Protein AF-A0AAI7ZFK1-F1 (afdb_monomer_lite)

Radius of gyration: 25.05 Å; chains: 1; bounding box: 54×25×79 Å

Secondary structure (DSSP, 8-state):
-HHHHHHHHHHHTSTTGGGSSEEEEEEE-TTS-EEEEEEETTSS-BSHHHHHHHHH-TTS-GGGHHHHHHHHHHHHHHHHHHHHHHHHHHHHHHHHHHHHHHHHHHHHHHSPPP-----

InterPro domains:
  IPR021502 Protein of unknown function DUF3158 [PF11358] (2-110)

pLDDT: mean 90.56, std 10.25, range [45.5, 98.5]

Organism: Xanthomonas axonopodis pv. citri (strain 306) (NCBI:txid190486)

Structure (mmCIF, N/CA/C/O backbone):
data_AF-A0AAI7ZFK1-F1
#
_entry.id   AF-A0AAI7ZFK1-F1
#
loop_
_atom_site.group_PDB
_atom_site.id
_atom_site.type_symbol
_atom_site.label_atom_id
_atom_site.label_alt_id
_atom_site.label_comp_id
_atom_site.label_asym_id
_atom_site.label_entity_id
_atom_site.label_seq_id
_atom_site.pdbx_PDB_ins_code
_atom_site.Cartn_x
_atom_site.Cartn_y
_atom_site.Cartn_z
_atom_site.occupancy
_atom_site.B_iso_or_equiv
_atom_site.auth_seq_id
_atom_site.auth_comp_id
_atom_site.auth_asym_id
_atom_site.auth_atom_id
_atom_site.pdbx_PDB_model_num
ATOM 1 N N . MET A 1 1 ? 12.722 1.040 0.115 1.00 60.38 1 MET A N 1
ATOM 2 C CA . MET A 1 1 ? 11.259 0.871 0.269 1.00 60.38 1 MET A CA 1
ATOM 3 C C . MET A 1 1 ? 10.917 0.132 1.550 1.00 60.38 1 MET A C 1
ATOM 5 O O . MET A 1 1 ? 10.095 0.625 2.309 1.00 60.38 1 MET A O 1
ATOM 9 N N . ASP A 1 2 ? 11.608 -0.971 1.837 1.00 75.69 2 ASP A N 1
ATOM 10 C CA . ASP A 1 2 ? 11.261 -1.864 2.947 1.00 75.69 2 ASP A CA 1
ATOM 11 C C . ASP A 1 2 ? 11.313 -1.204 4.345 1.00 75.69 2 ASP A C 1
ATOM 13 O O . ASP A 1 2 ? 10.434 -1.423 5.168 1.00 75.69 2 ASP A O 1
ATOM 17 N N . LEU A 1 3 ? 12.257 -0.286 4.598 1.00 79.81 3 LEU A N 1
ATOM 18 C CA . LEU A 1 3 ? 12.410 0.353 5.917 1.00 79.81 3 LEU A CA 1
ATOM 19 C C . LEU A 1 3 ? 11.174 1.153 6.376 1.00 79.81 3 LEU A C 1
ATOM 21 O O . LEU A 1 3 ? 10.831 1.142 7.556 1.00 79.81 3 LEU A O 1
ATOM 25 N N . ALA A 1 4 ? 10.498 1.857 5.464 1.00 82.62 4 ALA A N 1
ATOM 26 C CA . ALA A 1 4 ? 9.303 2.626 5.814 1.00 82.62 4 ALA A CA 1
ATOM 27 C C . ALA A 1 4 ? 8.124 1.693 6.142 1.00 82.62 4 ALA A C 1
ATOM 29 O O . ALA A 1 4 ? 7.401 1.924 7.109 1.00 82.62 4 ALA A O 1
ATOM 30 N N . GLN A 1 5 ? 7.988 0.593 5.395 1.00 87.00 5 GLN A N 1
ATOM 31 C CA . GLN A 1 5 ? 6.996 -0.451 5.658 1.00 87.00 5 GLN A CA 1
ATOM 32 C C . GLN A 1 5 ? 7.260 -1.151 6.993 1.00 87.00 5 GLN A C 1
ATOM 34 O O . GLN A 1 5 ? 6.340 -1.306 7.791 1.00 87.00 5 GLN A O 1
ATOM 39 N N . GLN A 1 6 ? 8.517 -1.501 7.270 1.00 87.69 6 GLN A N 1
ATOM 40 C CA . GLN A 1 6 ? 8.942 -2.106 8.532 1.00 87.69 6 GLN A CA 1
ATOM 41 C C . GLN A 1 6 ? 8.637 -1.207 9.735 1.00 87.69 6 GLN A C 1
ATOM 43 O O . GLN A 1 6 ? 8.170 -1.702 10.755 1.00 87.69 6 GLN A O 1
ATOM 48 N N . ARG A 1 7 ? 8.839 0.113 9.614 1.00 87.12 7 ARG A N 1
ATOM 49 C CA . ARG A 1 7 ? 8.512 1.072 10.683 1.00 87.12 7 ARG A CA 1
ATOM 50 C C . ARG A 1 7 ? 7.019 1.104 11.005 1.00 87.12 7 ARG A C 1
ATOM 52 O O . ARG A 1 7 ? 6.669 1.000 12.176 1.00 87.12 7 ARG A O 1
ATOM 59 N N . ILE A 1 8 ? 6.149 1.187 9.992 1.00 87.94 8 ILE A N 1
ATOM 60 C CA . ILE A 1 8 ? 4.696 1.139 10.231 1.00 87.94 8 ILE A CA 1
ATOM 61 C C . ILE A 1 8 ? 4.299 -0.210 10.825 1.00 87.94 8 ILE A C 1
ATOM 63 O O . ILE A 1 8 ? 3.522 -0.255 11.770 1.00 87.94 8 ILE A O 1
ATOM 67 N N . LEU A 1 9 ? 4.829 -1.317 10.300 1.00 90.31 9 LEU A N 1
ATOM 68 C CA . LEU A 1 9 ? 4.519 -2.648 10.824 1.00 90.31 9 LEU A CA 1
ATOM 69 C C . LEU A 1 9 ? 4.947 -2.803 12.281 1.00 90.31 9 LEU A C 1
ATOM 71 O O . LEU A 1 9 ? 4.215 -3.421 13.044 1.00 90.31 9 LEU A O 1
ATOM 75 N N . ALA A 1 10 ? 6.0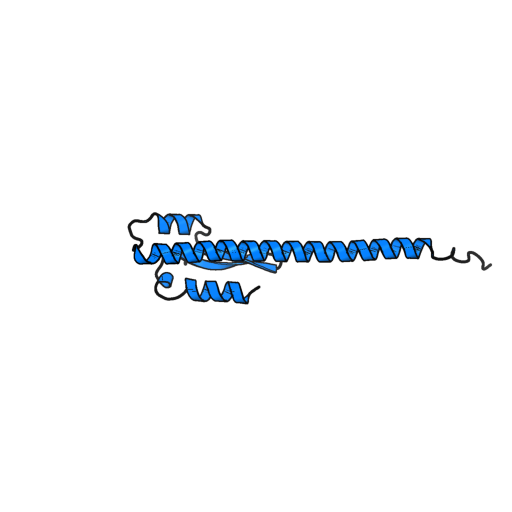94 -2.247 12.669 1.00 87.94 10 ALA A N 1
ATOM 76 C CA . ALA A 1 10 ? 6.532 -2.250 14.057 1.00 87.94 10 ALA A CA 1
ATOM 77 C C . ALA A 1 10 ? 5.564 -1.455 14.946 1.00 87.94 10 ALA A C 1
ATOM 79 O O . ALA A 1 10 ? 5.173 -1.955 15.991 1.00 87.94 10 ALA A O 1
ATOM 80 N N . GLN A 1 11 ? 5.120 -0.272 14.512 1.00 85.75 11 GLN A N 1
ATOM 81 C CA . GLN A 1 11 ? 4.166 0.550 15.264 1.00 85.75 11 GLN A CA 1
ATOM 82 C C . GLN A 1 11 ? 2.777 -0.106 15.372 1.00 85.75 11 GLN A C 1
ATOM 84 O O . GLN A 1 11 ? 2.208 -0.201 16.456 1.00 85.75 11 GLN A O 1
ATOM 89 N N . ALA A 1 12 ? 2.232 -0.590 14.253 1.00 86.25 12 ALA A N 1
ATOM 90 C CA . ALA A 1 12 ? 0.886 -1.157 14.182 1.00 86.25 12 ALA A CA 1
ATOM 91 C C . ALA A 1 12 ? 0.772 -2.544 14.838 1.00 86.25 12 ALA A C 1
ATOM 93 O O . ALA A 1 12 ? -0.329 -2.973 15.168 1.00 86.25 12 ALA A O 1
ATOM 94 N N . ASN A 1 13 ? 1.897 -3.242 15.032 1.00 87.44 13 ASN A N 1
ATOM 95 C CA . ASN A 1 13 ? 1.961 -4.549 15.690 1.00 87.44 13 ASN A CA 1
ATOM 96 C C . ASN A 1 13 ? 2.621 -4.465 17.078 1.00 87.44 13 ASN A C 1
ATOM 98 O O . ASN A 1 13 ? 3.289 -5.403 17.510 1.00 87.44 13 ASN A O 1
ATOM 102 N N . GLN A 1 14 ? 2.442 -3.347 17.783 1.00 88.62 14 GLN A N 1
ATOM 103 C CA . GLN A 1 14 ? 2.842 -3.174 19.182 1.00 88.62 14 GLN A CA 1
ATOM 104 C C . GLN A 1 14 ? 1.627 -3.079 20.107 1.00 88.62 14 GLN A C 1
ATOM 106 O O . GLN A 1 14 ? 0.498 -2.876 19.662 1.00 88.62 14 GLN A O 1
ATOM 111 N N . TYR A 1 15 ? 1.842 -3.252 21.414 1.00 83.69 15 TYR A N 1
ATOM 112 C CA . TYR A 1 15 ? 0.804 -2.957 22.402 1.00 83.69 15 TYR A CA 1
ATOM 113 C C . TYR A 1 15 ? 0.439 -1.460 22.331 1.00 83.69 15 TYR A C 1
ATOM 115 O O . TYR A 1 15 ? 1.350 -0.638 22.237 1.00 83.69 15 TYR A O 1
ATOM 123 N N . PRO A 1 16 ? -0.851 -1.087 22.394 1.00 87.25 16 PRO A N 1
ATOM 124 C CA . PRO A 1 16 ? -2.005 -1.957 22.627 1.00 87.25 16 PRO A CA 1
ATOM 125 C C . PRO A 1 16 ? -2.676 -2.505 21.352 1.00 87.25 16 PRO A C 1
ATOM 127 O O . PRO A 1 16 ? -3.596 -3.313 21.453 1.00 87.25 16 PRO A O 1
ATOM 130 N N . PHE A 1 17 ? -2.210 -2.131 20.158 1.00 88.12 17 PHE A N 1
ATOM 131 C CA . PHE A 1 17 ? -2.802 -2.530 18.871 1.00 88.12 17 PHE A CA 1
ATOM 132 C C . PHE A 1 17 ? -2.764 -4.039 18.598 1.00 88.12 17 PHE A C 1
ATOM 134 O O . PHE A 1 17 ? -3.637 -4.556 17.909 1.00 88.12 17 PHE A O 1
ATOM 141 N N . LEU A 1 18 ? -1.817 -4.775 19.190 1.00 86.94 18 LEU A N 1
ATOM 142 C CA . LEU A 1 18 ? -1.764 -6.244 19.111 1.00 86.94 18 LEU A CA 1
ATOM 143 C C . LEU A 1 18 ? -3.037 -6.944 19.613 1.00 86.94 18 LEU A C 1
ATOM 145 O O . LEU A 1 18 ? -3.300 -8.076 19.211 1.00 86.94 18 LEU A O 1
ATOM 149 N N . LEU A 1 19 ? -3.807 -6.294 20.490 1.00 89.62 19 LEU A N 1
ATOM 150 C CA . LEU A 1 19 ? -5.043 -6.848 21.050 1.00 89.62 19 LEU A CA 1
ATOM 151 C C . LEU A 1 19 ? -6.249 -6.680 20.120 1.00 89.62 19 LEU A C 1
ATOM 153 O O . LEU A 1 19 ? -7.310 -7.249 20.376 1.00 89.62 19 LEU A O 1
ATOM 157 N N . LEU A 1 20 ? -6.107 -5.898 19.050 1.00 91.81 20 LEU A N 1
ATOM 158 C CA . LEU A 1 20 ? -7.172 -5.696 18.083 1.00 91.81 20 LEU A CA 1
ATOM 159 C C . LEU A 1 20 ? -7.435 -6.992 17.301 1.00 91.81 20 LEU A C 1
ATOM 161 O O . LEU A 1 20 ? -6.509 -7.765 17.037 1.00 91.81 20 LEU A O 1
ATOM 165 N N . PRO A 1 21 ? -8.683 -7.233 16.857 1.00 92.81 21 PRO A N 1
ATOM 166 C CA . PRO A 1 21 ? -9.038 -8.438 16.097 1.00 92.81 21 PRO A CA 1
ATOM 167 C C . PRO A 1 21 ? -8.373 -8.500 14.710 1.00 92.81 21 PRO A C 1
ATOM 169 O O . PRO A 1 21 ? -8.443 -9.520 14.016 1.00 92.81 21 PRO A O 1
ATOM 172 N N . ILE A 1 22 ? -7.742 -7.402 14.293 1.00 94.69 22 ILE A N 1
ATOM 173 C CA . ILE A 1 22 ? -7.083 -7.221 13.007 1.00 94.69 22 ILE A CA 1
ATOM 174 C C . ILE A 1 22 ? -5.702 -6.614 13.233 1.00 94.69 22 ILE A C 1
ATOM 176 O O . ILE A 1 22 ? -5.478 -5.909 14.211 1.00 94.69 22 ILE A O 1
ATOM 180 N N . HIS A 1 23 ? -4.792 -6.853 12.300 1.00 95.12 23 HIS A N 1
ATOM 181 C CA . HIS A 1 23 ? -3.450 -6.289 12.319 1.00 95.12 23 HIS A CA 1
ATOM 182 C C . HIS A 1 23 ? -3.027 -5.847 10.920 1.00 95.12 23 HIS A C 1
ATOM 184 O O . HIS A 1 23 ? -3.610 -6.263 9.909 1.00 95.12 23 HIS A O 1
ATOM 190 N N . LEU A 1 24 ? -2.001 -5.001 10.858 1.00 95.69 24 LEU A N 1
ATOM 191 C CA . LEU A 1 24 ? -1.393 -4.605 9.597 1.00 95.69 24 LEU A CA 1
ATOM 192 C C . LEU A 1 24 ? -0.281 -5.592 9.229 1.00 95.69 24 LEU A C 1
ATOM 194 O O . LEU A 1 24 ? 0.615 -5.866 10.027 1.00 95.69 24 LEU A O 1
ATOM 198 N N . ALA A 1 25 ? -0.325 -6.113 8.007 1.00 94.50 25 ALA A N 1
ATOM 199 C CA . ALA A 1 25 ? 0.638 -7.084 7.503 1.00 94.50 25 ALA A CA 1
ATOM 200 C C . ALA A 1 25 ? 1.183 -6.686 6.128 1.00 94.50 25 ALA A C 1
ATOM 202 O O . ALA A 1 25 ? 0.500 -6.033 5.336 1.00 94.50 25 ALA A O 1
ATOM 203 N N . LEU A 1 26 ? 2.408 -7.125 5.829 1.00 93.94 26 LEU A N 1
ATOM 204 C CA . LEU A 1 26 ? 2.988 -7.032 4.493 1.00 93.94 26 LEU A CA 1
ATOM 205 C C . LEU A 1 26 ? 2.474 -8.179 3.614 1.00 93.94 26 LEU A C 1
ATOM 207 O O . LEU A 1 26 ? 2.558 -9.348 3.990 1.00 93.94 26 LEU A O 1
ATOM 211 N N . GLN A 1 27 ? 1.983 -7.850 2.423 1.00 93.44 27 GLN A N 1
ATOM 212 C CA . GLN A 1 27 ? 1.650 -8.811 1.379 1.00 93.44 27 GLN A CA 1
ATOM 213 C C . GLN A 1 27 ? 2.546 -8.593 0.164 1.00 93.44 27 GLN A C 1
ATOM 215 O O . GLN A 1 27 ? 2.453 -7.565 -0.506 1.00 93.44 27 GLN A O 1
ATOM 220 N N . ASN A 1 28 ? 3.351 -9.600 -0.157 1.00 91.19 28 ASN A N 1
ATOM 221 C CA . ASN A 1 28 ? 4.173 -9.609 -1.360 1.00 91.19 28 ASN A CA 1
ATOM 222 C C . ASN A 1 28 ? 3.335 -9.961 -2.593 1.00 91.19 28 ASN A C 1
ATOM 224 O O . ASN A 1 28 ? 2.417 -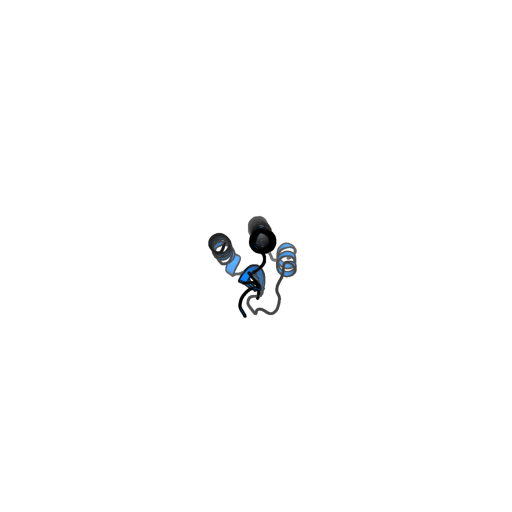10.782 -2.530 1.00 91.19 28 ASN A O 1
ATOM 228 N N . THR A 1 29 ? 3.667 -9.343 -3.720 1.00 87.50 29 THR A N 1
ATOM 229 C CA . THR A 1 29 ? 3.076 -9.621 -5.032 1.00 87.50 29 THR A CA 1
ATOM 230 C C . THR A 1 29 ? 4.087 -10.323 -5.935 1.00 87.50 29 THR A C 1
ATOM 232 O O . THR A 1 29 ? 5.296 -10.227 -5.725 1.00 87.50 29 THR A O 1
ATOM 235 N N . GLY A 1 30 ? 3.603 -10.981 -6.994 1.00 84.00 30 GLY A N 1
ATOM 236 C CA . GLY A 1 30 ? 4.469 -11.609 -8.002 1.00 84.00 30 GLY A CA 1
ATOM 237 C C . GLY A 1 30 ? 5.358 -10.624 -8.775 1.00 84.00 30 GLY A C 1
ATOM 238 O O . GLY A 1 30 ? 6.307 -11.045 -9.423 1.00 84.00 30 GLY A O 1
ATOM 239 N N . ALA A 1 31 ? 5.094 -9.315 -8.682 1.00 79.88 31 ALA A N 1
ATOM 240 C CA . ALA A 1 31 ? 5.910 -8.264 -9.290 1.00 79.88 31 ALA A CA 1
ATOM 241 C C . ALA A 1 31 ? 7.112 -7.837 -8.419 1.00 79.88 31 ALA A C 1
ATOM 243 O O . ALA A 1 31 ? 7.802 -6.877 -8.758 1.00 79.88 31 ALA A O 1
ATOM 244 N N . GLY A 1 32 ? 7.351 -8.506 -7.284 1.00 82.00 32 GLY A N 1
ATOM 245 C CA . GLY A 1 32 ? 8.452 -8.183 -6.371 1.00 82.00 32 GLY A CA 1
ATOM 246 C C . GLY A 1 32 ? 8.205 -6.949 -5.496 1.00 82.00 32 GLY A C 1
ATOM 247 O O . GLY A 1 32 ? 9.125 -6.470 -4.841 1.00 82.00 32 GLY A O 1
ATOM 248 N N . THR A 1 33 ? 6.977 -6.425 -5.466 1.00 86.44 33 THR A N 1
ATOM 249 C CA . THR A 1 33 ? 6.565 -5.344 -4.558 1.00 86.44 33 THR A CA 1
ATOM 250 C C . THR A 1 33 ? 5.726 -5.887 -3.408 1.00 86.44 33 THR A C 1
ATOM 252 O O . THR A 1 33 ? 4.947 -6.827 -3.589 1.00 86.44 33 THR A O 1
ATOM 255 N N . GLY A 1 34 ? 5.870 -5.285 -2.227 1.00 91.50 34 GLY A N 1
ATOM 256 C CA . GLY A 1 34 ? 5.059 -5.585 -1.049 1.00 91.50 34 GLY A CA 1
ATOM 257 C C . GLY A 1 34 ? 4.104 -4.442 -0.720 1.00 91.50 34 GLY A C 1
ATOM 258 O O . GLY A 1 34 ? 4.486 -3.278 -0.805 1.00 91.50 34 GLY A O 1
ATOM 259 N N . PHE A 1 35 ? 2.876 -4.760 -0.316 1.00 94.62 35 PHE A N 1
ATOM 260 C CA . PHE A 1 35 ? 1.861 -3.790 0.102 1.00 94.62 35 PHE A CA 1
ATOM 261 C C . PHE A 1 35 ? 1.396 -4.065 1.524 1.00 94.62 35 PHE A C 1
ATOM 263 O O . PHE A 1 35 ? 1.221 -5.215 1.918 1.00 94.62 35 PHE A O 1
ATOM 270 N N . LEU A 1 36 ? 1.136 -3.005 2.281 1.00 96.31 36 LEU A N 1
ATOM 271 C CA . LEU A 1 36 ? 0.560 -3.107 3.614 1.00 96.31 36 LEU A CA 1
ATOM 272 C C . LEU A 1 36 ? -0.955 -3.318 3.522 1.00 96.31 36 LEU A C 1
ATOM 274 O O . LEU A 1 36 ? -1.650 -2.593 2.796 1.00 96.31 36 LEU A O 1
ATOM 278 N N . ARG A 1 37 ? -1.485 -4.295 4.261 1.00 96.50 37 ARG A N 1
ATOM 279 C CA . ARG A 1 37 ? -2.918 -4.613 4.295 1.00 96.50 37 ARG A CA 1
ATOM 280 C C . ARG A 1 37 ? -3.380 -4.955 5.699 1.00 96.50 37 ARG A C 1
ATOM 282 O O . ARG A 1 37 ? -2.697 -5.673 6.422 1.00 96.50 37 ARG A O 1
ATOM 289 N N . TRP A 1 38 ? -4.581 -4.499 6.031 1.00 97.25 38 TRP A N 1
ATOM 290 C CA . TRP A 1 38 ? -5.324 -5.000 7.180 1.00 97.25 38 TRP A CA 1
ATOM 291 C C . TRP A 1 38 ? -5.694 -6.460 6.967 1.00 97.25 38 TRP A C 1
ATOM 293 O O . TRP A 1 38 ? -6.151 -6.832 5.880 1.00 97.25 38 TRP A O 1
ATOM 303 N N . ARG A 1 39 ? -5.508 -7.280 7.996 1.00 96.81 39 ARG A N 1
ATOM 304 C CA . ARG A 1 39 ? -5.848 -8.699 7.976 1.00 96.81 39 ARG A CA 1
ATOM 305 C C . ARG A 1 39 ? -6.333 -9.153 9.343 1.00 96.81 39 ARG A C 1
ATOM 307 O O . ARG A 1 39 ? -5.858 -8.658 10.360 1.00 96.81 39 ARG A O 1
ATOM 314 N N . ARG A 1 40 ? -7.226 -10.140 9.369 1.00 95.69 40 ARG A N 1
ATOM 315 C CA . ARG A 1 40 ? -7.494 -10.906 10.593 1.00 95.69 40 ARG A CA 1
ATOM 316 C C . ARG A 1 40 ? -6.292 -11.789 10.953 1.00 95.69 40 ARG A C 1
ATOM 318 O O . ARG A 1 40 ? -5.513 -12.200 10.083 1.00 95.69 40 ARG A O 1
ATOM 325 N N . HIS A 1 41 ? -6.138 -12.086 12.242 1.00 92.12 41 HIS A N 1
ATOM 326 C CA . HIS A 1 41 ? -5.065 -12.954 12.758 1.00 92.12 41 HIS A CA 1
ATOM 327 C C . HIS A 1 41 ? -5.124 -14.374 12.185 1.00 92.12 41 HIS A C 1
ATOM 329 O O . HIS A 1 41 ? -4.106 -14.908 11.743 1.00 92.12 41 HIS A O 1
ATOM 335 N N . ASP A 1 42 ? -6.333 -14.920 12.077 1.00 93.12 42 ASP A N 1
ATOM 336 C CA . ASP A 1 42 ? -6.649 -16.221 11.467 1.00 93.12 42 ASP A CA 1
ATOM 337 C C . ASP A 1 42 ? -6.499 -16.250 9.930 1.00 93.12 42 ASP A C 1
ATOM 339 O O . ASP A 1 42 ? -6.628 -17.301 9.308 1.00 93.12 42 ASP A O 1
ATOM 343 N N . ARG A 1 43 ? -6.196 -15.100 9.309 1.00 90.12 43 ARG A N 1
ATOM 344 C CA . ARG A 1 43 ? -6.063 -14.906 7.856 1.00 90.12 43 ARG A CA 1
ATOM 345 C C . ARG A 1 43 ? -7.353 -15.124 7.053 1.00 90.12 43 ARG A C 1
ATOM 347 O O . ARG A 1 43 ? -7.267 -15.194 5.829 1.00 90.12 43 ARG A O 1
ATOM 354 N N . SER A 1 44 ? -8.520 -15.180 7.697 1.00 92.88 44 SER A N 1
ATOM 355 C CA . SER A 1 44 ? -9.805 -15.447 7.029 1.00 92.88 44 SER A CA 1
ATOM 356 C C . SER A 1 44 ? -10.284 -14.289 6.149 1.00 92.88 44 SER A C 1
ATOM 358 O O . SER A 1 44 ? -10.955 -14.508 5.144 1.00 92.88 44 SER A O 1
ATOM 360 N N . ALA A 1 45 ? -9.907 -13.055 6.492 1.00 93.94 45 ALA A N 1
ATOM 361 C CA . ALA A 1 45 ? -10.280 -11.856 5.751 1.00 93.94 45 ALA A CA 1
ATOM 362 C C . ALA A 1 45 ? -9.133 -10.840 5.681 1.00 93.94 45 ALA A C 1
ATOM 364 O O . ALA A 1 45 ? -8.246 -10.804 6.543 1.00 93.94 45 ALA A O 1
ATOM 365 N N . MET A 1 46 ? -9.180 -9.979 4.661 1.00 96.12 46 MET A N 1
ATOM 366 C CA . MET A 1 46 ? -8.226 -8.890 4.459 1.00 96.12 46 MET A CA 1
ATOM 367 C C . MET A 1 46 ? -8.866 -7.666 3.799 1.00 96.12 46 MET A C 1
ATOM 369 O O . MET A 1 46 ? -9.849 -7.779 3.072 1.00 96.12 46 MET A O 1
ATOM 373 N N . GLY A 1 47 ? -8.229 -6.510 3.969 1.00 95.38 47 GLY A N 1
ATOM 374 C CA . GLY A 1 47 ? -8.591 -5.262 3.301 1.00 95.38 47 GLY A CA 1
ATOM 375 C C . GLY A 1 47 ? -9.171 -4.205 4.237 1.00 95.38 47 GLY A C 1
ATOM 376 O O . GLY A 1 47 ? -9.428 -4.448 5.409 1.00 95.38 47 GLY A O 1
ATOM 377 N N . VAL A 1 48 ? -9.370 -3.005 3.690 1.00 97.38 48 VAL A N 1
ATOM 378 C CA . VAL A 1 48 ? -9.778 -1.805 4.444 1.00 97.38 48 VAL A CA 1
ATOM 379 C C . VAL A 1 48 ? -11.171 -1.911 5.081 1.00 97.38 48 VAL A C 1
ATOM 381 O O . VAL A 1 48 ? -11.456 -1.197 6.033 1.00 97.38 48 VAL A O 1
ATOM 384 N N . ALA A 1 49 ? -12.026 -2.825 4.607 1.00 97.44 49 ALA A N 1
ATOM 385 C CA . ALA A 1 49 ? -13.327 -3.083 5.225 1.00 97.44 49 ALA A CA 1
ATOM 386 C C . ALA A 1 49 ? -13.190 -3.504 6.697 1.00 97.44 49 ALA A C 1
ATOM 388 O O . ALA A 1 49 ? -13.922 -3.002 7.536 1.00 97.44 49 ALA A O 1
ATOM 389 N N . LEU A 1 50 ? -12.173 -4.308 7.018 1.00 97.50 50 LEU A N 1
ATOM 390 C CA . LEU A 1 50 ? -11.878 -4.719 8.389 1.00 97.50 50 LEU A CA 1
ATOM 391 C C . LEU A 1 50 ? -11.546 -3.533 9.303 1.00 97.50 50 LEU A C 1
ATOM 393 O O . LEU A 1 50 ? -11.983 -3.483 10.447 1.00 97.50 50 LEU A O 1
ATOM 397 N N . TRP A 1 51 ? -10.771 -2.573 8.795 1.00 97.19 51 TRP A N 1
ATOM 398 C CA . TRP A 1 51 ? -10.454 -1.351 9.532 1.00 97.19 51 TRP A CA 1
ATOM 399 C C . TRP A 1 51 ? -11.690 -0.464 9.711 1.00 97.19 51 TRP A C 1
ATOM 401 O O . TRP A 1 51 ? -11.888 0.067 10.796 1.00 97.19 51 TRP A O 1
ATOM 411 N N . ARG A 1 52 ? -12.563 -0.357 8.697 1.00 97.88 52 ARG A N 1
ATOM 412 C CA . ARG A 1 52 ? -13.837 0.374 8.826 1.00 97.88 52 ARG A CA 1
ATOM 413 C C . ARG A 1 52 ? -14.754 -0.242 9.877 1.00 97.88 52 ARG A C 1
ATOM 415 O O . ARG A 1 52 ? -15.224 0.481 10.742 1.00 97.88 52 ARG A O 1
ATOM 422 N N . GLU A 1 53 ? -14.928 -1.563 9.854 1.00 97.06 53 GLU A N 1
ATOM 423 C CA . GLU A 1 53 ? -15.687 -2.292 10.881 1.00 97.06 53 GLU A CA 1
ATOM 424 C C . GLU A 1 53 ? -15.141 -2.003 12.287 1.00 97.06 53 GLU A C 1
ATOM 426 O O . GLU A 1 53 ? -15.906 -1.802 13.228 1.00 97.06 53 GLU A O 1
ATOM 431 N N . LEU A 1 54 ? -13.812 -1.939 12.433 1.00 95.44 54 LEU A N 1
ATOM 432 C CA . LEU A 1 54 ? -13.179 -1.585 13.699 1.00 95.44 54 LEU A CA 1
ATOM 433 C C . LEU A 1 54 ? -13.466 -0.129 14.102 1.00 95.44 54 LEU A C 1
ATOM 435 O O . LEU A 1 54 ? -13.778 0.116 15.261 1.00 95.44 54 LEU A O 1
ATOM 439 N N . MET A 1 55 ? -13.395 0.826 13.175 1.00 96.75 55 MET A N 1
ATOM 440 C CA . MET A 1 55 ? -13.698 2.239 13.445 1.00 96.75 55 MET A CA 1
ATOM 441 C C . MET A 1 55 ? -15.174 2.484 13.797 1.00 96.75 55 MET A C 1
ATOM 443 O O . MET A 1 55 ? -15.470 3.375 14.586 1.00 96.75 55 MET A O 1
ATOM 447 N N . GLU A 1 56 ? -16.094 1.709 13.220 1.00 96.69 56 GLU A N 1
ATOM 448 C CA . GLU A 1 56 ? -17.544 1.832 13.434 1.00 96.69 56 GLU A CA 1
ATOM 449 C C . GLU A 1 56 ? -18.029 1.093 14.694 1.00 96.69 56 GLU A C 1
ATOM 451 O O . GLU A 1 56 ? -19.120 1.357 15.202 1.00 96.69 56 GLU A O 1
ATOM 456 N N . SER A 1 57 ? -17.229 0.160 15.214 1.00 95.94 57 SER A N 1
ATOM 457 C CA . SER A 1 57 ? -17.576 -0.628 16.392 1.00 95.94 57 SER A CA 1
ATOM 458 C C . SER A 1 57 ? -17.597 0.223 17.661 1.00 95.94 57 SER A C 1
ATOM 460 O O . SER A 1 57 ? -16.575 0.755 18.089 1.00 95.94 57 SER A O 1
ATOM 462 N N . ALA A 1 58 ? -18.737 0.235 18.355 1.00 93.44 58 ALA A N 1
ATOM 463 C CA . ALA A 1 58 ? -18.864 0.843 19.682 1.00 93.44 58 ALA A CA 1
ATOM 464 C C . ALA A 1 58 ? -17.960 0.187 20.748 1.00 93.44 58 ALA A C 1
ATOM 466 O O . ALA A 1 58 ? -17.739 0.765 21.810 1.00 93.44 58 ALA A O 1
ATOM 467 N N . ALA A 1 59 ? -17.438 -1.017 20.478 1.00 92.19 59 ALA A N 1
ATOM 468 C CA . ALA A 1 59 ? -16.485 -1.695 21.352 1.00 92.19 59 ALA A CA 1
ATOM 469 C C . ALA A 1 59 ? -15.049 -1.159 21.204 1.00 92.19 59 ALA A C 1
ATOM 471 O O . ALA A 1 59 ? -14.200 -1.470 22.038 1.00 92.19 59 ALA A O 1
ATOM 472 N N . THR A 1 60 ? -14.762 -0.377 20.159 1.00 93.44 60 THR A N 1
ATOM 473 C CA . THR A 1 60 ? -13.446 0.230 19.951 1.00 93.44 60 THR A CA 1
ATOM 474 C C . THR A 1 60 ? -13.290 1.430 20.883 1.00 93.44 60 THR A C 1
ATOM 476 O O . THR A 1 60 ? -14.068 2.383 20.790 1.00 93.44 60 THR A O 1
ATOM 479 N N . PRO A 1 61 ? -12.307 1.427 21.801 1.00 91.50 61 PRO A N 1
ATOM 480 C CA . PRO A 1 61 ? -12.160 2.530 22.737 1.00 91.50 61 PRO A CA 1
ATOM 481 C C . PRO A 1 61 ? -11.736 3.815 22.011 1.00 91.50 61 PRO A C 1
ATOM 483 O O . PRO A 1 61 ? -10.880 3.793 21.126 1.00 91.50 61 PRO A O 1
ATOM 486 N N . HIS A 1 62 ? -12.326 4.951 22.397 1.00 90.56 62 HIS A N 1
ATOM 487 C CA . HIS A 1 62 ? -12.173 6.227 21.683 1.00 90.56 62 HIS A CA 1
ATOM 488 C C . HIS A 1 62 ? -10.715 6.693 21.566 1.00 90.56 62 HIS A C 1
ATOM 490 O O . HIS A 1 62 ? -10.335 7.285 20.560 1.00 90.56 62 HIS A O 1
ATOM 496 N N . ASN A 1 63 ? -9.883 6.382 22.561 1.00 88.88 63 ASN A N 1
ATOM 497 C CA . ASN A 1 63 ? -8.463 6.730 22.569 1.00 88.88 63 ASN A CA 1
ATOM 498 C C . ASN A 1 63 ? -7.642 6.017 21.479 1.00 88.88 63 ASN A C 1
ATOM 500 O O . ASN A 1 63 ? -6.513 6.419 21.243 1.00 88.88 63 ASN A O 1
ATOM 504 N N . PHE A 1 64 ? -8.182 4.991 20.811 1.00 91.19 64 PHE A N 1
ATOM 505 C CA . PHE A 1 64 ? -7.525 4.343 19.672 1.00 91.19 64 PHE A CA 1
ATOM 506 C C . PHE A 1 64 ? -7.907 4.950 18.324 1.00 91.19 64 PHE A C 1
ATOM 508 O O . PHE A 1 64 ? -7.240 4.662 17.335 1.00 91.19 64 PHE A O 1
ATOM 515 N N . LEU A 1 65 ? -8.983 5.738 18.243 1.00 94.12 65 LEU A N 1
ATOM 516 C CA . LEU A 1 65 ? -9.538 6.163 16.955 1.00 94.12 65 LEU A CA 1
ATOM 517 C C . LEU A 1 65 ? -8.571 7.067 16.183 1.00 94.12 65 LEU A C 1
ATOM 519 O O . LEU A 1 65 ? -8.399 6.880 14.978 1.00 94.12 65 LEU A O 1
ATOM 523 N N . GLU A 1 66 ? -7.905 8.000 16.869 1.00 94.62 66 GLU A N 1
ATOM 524 C CA . GLU A 1 66 ? -6.909 8.880 16.244 1.00 94.62 66 GLU A CA 1
ATOM 525 C C . GLU A 1 66 ? -5.702 8.092 15.724 1.00 94.62 66 GLU A C 1
ATOM 527 O O . GLU A 1 66 ? -5.297 8.269 14.573 1.00 94.62 66 GLU A O 1
ATOM 532 N N . ASP A 1 67 ? -5.180 7.162 16.524 1.00 92.88 67 ASP A N 1
ATOM 533 C CA . ASP A 1 67 ? -4.041 6.333 16.130 1.00 92.88 67 ASP A CA 1
ATOM 534 C C . ASP A 1 67 ? -4.397 5.363 14.994 1.00 92.88 67 ASP A C 1
ATOM 536 O O . ASP A 1 67 ? -3.639 5.213 14.035 1.00 92.88 67 ASP A O 1
ATOM 540 N N . LEU A 1 68 ? -5.574 4.729 15.045 1.00 94.06 68 LEU A N 1
ATOM 541 C CA . LEU A 1 68 ? -6.066 3.850 13.980 1.00 94.06 68 LEU A CA 1
ATOM 542 C C . LEU A 1 68 ? -6.264 4.605 12.669 1.00 94.06 68 LEU A C 1
ATOM 544 O O . LEU A 1 68 ? -5.950 4.072 11.600 1.00 94.06 68 LEU A O 1
ATOM 548 N N . HIS A 1 69 ? -6.757 5.840 12.742 1.00 96.25 69 HIS A N 1
ATOM 549 C CA . HIS A 1 69 ? -6.835 6.729 11.593 1.00 96.25 69 HIS A CA 1
ATOM 550 C C . HIS A 1 69 ? -5.441 7.078 11.058 1.00 96.25 69 HIS A C 1
ATOM 552 O O . HIS A 1 69 ? -5.200 6.948 9.856 1.00 96.25 69 HIS A O 1
ATOM 558 N N . ALA A 1 70 ? -4.496 7.444 11.928 1.00 95.00 70 ALA A N 1
ATOM 559 C CA . ALA A 1 70 ? -3.126 7.753 11.529 1.00 95.00 70 ALA A CA 1
ATOM 560 C C . ALA A 1 70 ? -2.444 6.563 10.831 1.00 95.00 70 ALA A C 1
ATOM 562 O O . ALA A 1 70 ? -1.834 6.742 9.774 1.00 95.00 70 ALA A O 1
ATOM 563 N N . ILE A 1 71 ? -2.599 5.343 11.356 1.00 94.00 71 ILE A N 1
ATOM 564 C CA . ILE A 1 71 ? -2.053 4.125 10.738 1.00 94.00 71 ILE A CA 1
ATOM 565 C C . ILE A 1 71 ? -2.656 3.904 9.345 1.00 94.00 71 ILE A C 1
ATOM 567 O O . ILE A 1 71 ? -1.923 3.581 8.406 1.00 94.00 71 ILE A O 1
ATOM 571 N N . GLU A 1 72 ? -3.967 4.100 9.168 1.00 96.94 72 GLU A N 1
ATOM 572 C CA . GLU A 1 72 ? -4.600 3.953 7.852 1.00 96.94 72 GLU A CA 1
ATOM 573 C C . GLU A 1 72 ? -4.096 4.998 6.850 1.00 96.94 72 GLU A C 1
ATOM 575 O O . GLU A 1 72 ? -3.762 4.644 5.715 1.00 96.94 72 GLU A O 1
ATOM 580 N N . VAL A 1 73 ? -3.948 6.259 7.268 1.00 97.31 73 VAL A N 1
ATOM 581 C CA . VAL A 1 73 ? -3.354 7.316 6.433 1.00 97.31 73 VAL A CA 1
ATOM 582 C C . VAL A 1 73 ? -1.943 6.923 5.997 1.00 97.31 73 VAL A C 1
ATOM 584 O O . VAL A 1 73 ? -1.624 6.960 4.805 1.00 97.31 73 VAL A O 1
ATOM 587 N N . GLN A 1 74 ? -1.100 6.484 6.933 1.00 95.56 74 GLN A N 1
ATOM 588 C CA . GLN A 1 74 ? 0.263 6.072 6.613 1.00 95.56 74 GLN A CA 1
ATOM 589 C C . GLN A 1 74 ? 0.291 4.847 5.680 1.00 95.56 74 GLN A C 1
ATOM 591 O O . GLN A 1 74 ? 1.067 4.825 4.721 1.00 95.56 74 GLN A O 1
ATOM 596 N N . ARG A 1 75 ? -0.580 3.850 5.896 1.00 96.44 75 ARG A N 1
ATOM 597 C CA . ARG A 1 75 ? -0.725 2.677 5.017 1.00 96.44 75 ARG A CA 1
ATOM 598 C C . ARG A 1 75 ? -1.058 3.096 3.585 1.00 96.44 75 ARG A C 1
ATOM 600 O O . ARG A 1 75 ? -0.451 2.582 2.643 1.00 96.44 75 ARG A O 1
ATOM 607 N N . VAL A 1 76 ? -2.016 4.011 3.417 1.00 97.12 76 VAL A N 1
ATOM 608 C CA . VAL A 1 76 ? -2.422 4.541 2.106 1.00 97.12 76 VAL A CA 1
ATOM 609 C C . VAL A 1 76 ? -1.249 5.243 1.423 1.00 97.12 76 VAL A C 1
ATOM 611 O O . VAL A 1 76 ? -0.942 4.921 0.274 1.00 97.12 76 VAL A O 1
ATOM 614 N N . VAL A 1 77 ? -0.556 6.139 2.131 1.00 96.81 77 VAL A N 1
ATOM 615 C CA . VAL A 1 77 ? 0.587 6.892 1.589 1.00 96.81 77 VAL A CA 1
ATOM 616 C C . VAL A 1 77 ? 1.724 5.960 1.177 1.00 96.81 77 VAL A C 1
ATOM 618 O O . VAL A 1 77 ? 2.221 6.064 0.055 1.00 96.81 77 VAL A O 1
ATOM 621 N N . ILE A 1 78 ? 2.112 5.009 2.029 1.00 94.62 78 ILE A N 1
ATOM 622 C CA . ILE A 1 78 ? 3.187 4.064 1.706 1.00 94.62 78 ILE A CA 1
ATOM 623 C C . ILE A 1 78 ? 2.816 3.187 0.513 1.00 94.62 78 ILE A C 1
ATOM 625 O O . ILE A 1 78 ? 3.622 3.023 -0.402 1.00 94.62 78 ILE A O 1
ATOM 629 N N . ASN A 1 79 ? 1.598 2.647 0.472 1.00 95.88 79 ASN A N 1
ATOM 630 C CA . ASN A 1 79 ? 1.174 1.825 -0.660 1.00 95.88 79 ASN A CA 1
ATOM 631 C C . ASN A 1 79 ? 1.131 2.631 -1.971 1.00 95.88 79 ASN A C 1
ATOM 633 O O . ASN A 1 79 ? 1.475 2.097 -3.031 1.00 95.88 79 ASN A O 1
ATOM 637 N N . MET A 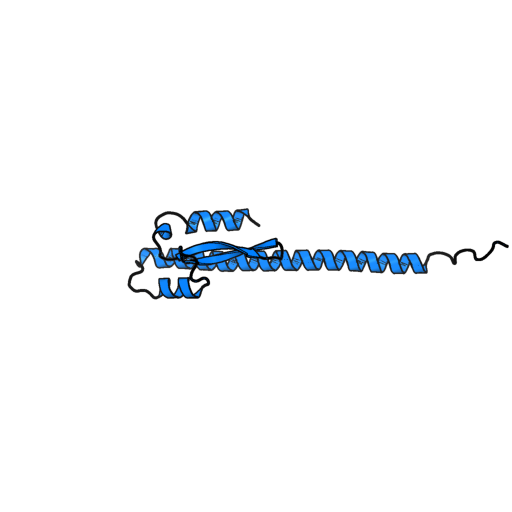1 80 ? 0.755 3.913 -1.914 1.00 96.56 80 MET A N 1
ATOM 638 C CA . MET A 1 80 ? 0.848 4.820 -3.059 1.00 96.56 80 MET A CA 1
ATOM 639 C C . MET A 1 80 ? 2.304 5.006 -3.501 1.00 96.56 80 MET A C 1
ATOM 641 O O . MET A 1 80 ? 2.617 4.803 -4.671 1.00 96.56 80 MET A O 1
ATOM 645 N N . GLN A 1 81 ? 3.216 5.305 -2.572 1.00 95.50 81 GLN A N 1
ATOM 646 C CA . GLN A 1 81 ? 4.643 5.455 -2.871 1.00 95.50 81 GLN A CA 1
ATOM 647 C C . GLN A 1 81 ? 5.234 4.190 -3.508 1.00 95.50 81 GLN A C 1
ATOM 649 O O . GLN A 1 81 ? 5.953 4.293 -4.503 1.00 95.50 81 GLN A O 1
ATOM 654 N N . VAL A 1 82 ? 4.915 3.001 -2.980 1.00 93.00 82 VAL A N 1
ATOM 655 C CA . VAL A 1 82 ? 5.329 1.708 -3.560 1.00 93.00 82 VAL A CA 1
ATOM 656 C C . VAL A 1 82 ? 4.856 1.590 -5.008 1.00 93.00 82 VAL A C 1
ATOM 658 O O . VAL A 1 82 ? 5.648 1.248 -5.888 1.00 93.00 82 VAL A O 1
ATOM 661 N N . SER A 1 83 ? 3.589 1.922 -5.267 1.00 94.25 83 SER A N 1
ATOM 662 C CA . SER A 1 83 ? 2.993 1.863 -6.608 1.00 94.25 83 SER A CA 1
ATOM 663 C C . SER A 1 83 ? 3.673 2.828 -7.582 1.00 94.25 83 SER A C 1
ATOM 665 O O . SER A 1 83 ? 4.000 2.445 -8.710 1.00 94.25 83 SER A O 1
ATOM 667 N N . LEU A 1 84 ? 3.921 4.065 -7.142 1.00 95.94 84 LEU A N 1
ATOM 668 C CA . LEU A 1 84 ? 4.582 5.096 -7.938 1.00 95.94 84 LEU A CA 1
ATOM 669 C C . LEU A 1 84 ? 6.019 4.704 -8.274 1.00 95.94 84 LEU A C 1
ATOM 671 O O . LEU A 1 84 ? 6.385 4.708 -9.446 1.00 95.94 84 LEU A O 1
ATOM 675 N N . LEU A 1 85 ? 6.819 4.306 -7.281 1.00 93.94 85 LEU A N 1
ATOM 676 C CA . LEU A 1 85 ? 8.219 3.950 -7.515 1.00 93.94 85 LEU A CA 1
ATOM 677 C C 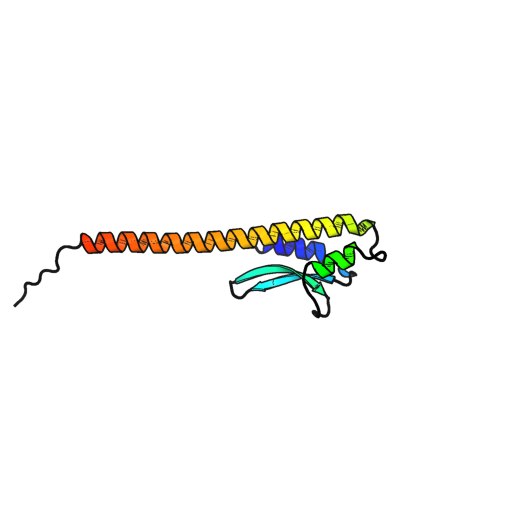. LEU A 1 85 ? 8.345 2.733 -8.433 1.00 93.94 85 LEU A C 1
ATOM 679 O O . LEU A 1 85 ? 9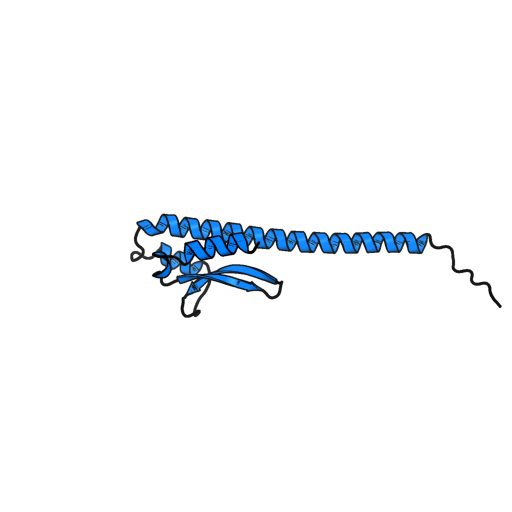.185 2.722 -9.329 1.00 93.94 85 LEU A O 1
ATOM 683 N N . HIS A 1 86 ? 7.499 1.721 -8.237 1.00 92.19 86 HIS A N 1
ATOM 684 C CA . HIS A 1 86 ? 7.486 0.554 -9.111 1.00 92.19 86 HIS A CA 1
ATOM 685 C C . HIS A 1 86 ? 7.147 0.935 -10.558 1.00 92.19 86 HIS A C 1
ATOM 687 O O . HIS A 1 86 ? 7.812 0.485 -11.492 1.00 92.19 86 HIS A O 1
ATOM 693 N N . THR A 1 87 ? 6.146 1.798 -10.749 1.00 94.88 87 THR A N 1
ATOM 694 C CA . THR A 1 87 ? 5.750 2.280 -12.078 1.00 94.88 87 THR A CA 1
ATOM 695 C C . THR A 1 87 ? 6.864 3.094 -12.729 1.00 94.88 87 THR A C 1
ATOM 697 O O . THR A 1 87 ? 7.232 2.807 -13.865 1.00 94.88 87 THR A O 1
ATOM 700 N N . LEU A 1 88 ? 7.460 4.043 -12.003 1.00 96.81 88 LEU A N 1
ATOM 701 C CA . LEU A 1 88 ? 8.592 4.840 -12.482 1.00 96.81 88 LEU A CA 1
ATOM 702 C C . LEU A 1 88 ? 9.787 3.957 -12.857 1.00 96.81 88 LEU A C 1
ATOM 704 O O . LEU A 1 88 ? 10.357 4.125 -13.929 1.00 96.81 88 LEU A O 1
ATOM 708 N N . GLY A 1 89 ? 10.128 2.970 -12.027 1.00 95.06 89 GLY A N 1
ATOM 709 C CA . GLY A 1 89 ? 11.220 2.037 -12.306 1.00 95.06 89 GLY A CA 1
ATOM 710 C C . GLY A 1 89 ? 10.957 1.125 -13.509 1.00 95.06 89 GLY A C 1
ATOM 711 O O . GLY A 1 89 ? 11.894 0.725 -14.199 1.00 95.06 89 GLY A O 1
ATOM 712 N N . ARG A 1 90 ? 9.695 0.782 -13.795 1.00 95.25 90 ARG A N 1
ATOM 713 C CA . ARG A 1 90 ? 9.331 0.097 -15.046 1.00 95.25 90 ARG A CA 1
ATOM 714 C C . ARG A 1 90 ? 9.503 1.035 -16.242 1.00 95.25 90 ARG A C 1
ATOM 716 O O . ARG A 1 90 ? 10.226 0.687 -17.164 1.00 95.25 90 ARG A O 1
ATOM 723 N N . GLN A 1 91 ? 8.931 2.236 -16.178 1.00 97.94 91 GLN A N 1
ATOM 724 C CA . GLN A 1 91 ? 9.011 3.221 -17.262 1.00 97.94 91 GLN A CA 1
ATOM 725 C C . GLN A 1 91 ? 10.453 3.626 -17.590 1.00 97.94 91 GLN A C 1
ATOM 727 O O . GLN A 1 91 ? 10.803 3.740 -18.759 1.00 97.94 91 GLN A O 1
ATOM 732 N N . ALA A 1 92 ? 11.311 3.792 -16.582 1.00 98.06 92 ALA A N 1
ATOM 733 C CA . ALA A 1 92 ? 12.722 4.109 -16.783 1.00 98.06 92 ALA A CA 1
ATOM 734 C C . ALA A 1 92 ? 13.465 3.001 -17.550 1.00 98.06 92 ALA A C 1
ATOM 736 O O . ALA A 1 92 ? 14.250 3.299 -18.446 1.00 98.06 92 ALA A O 1
ATOM 737 N N . ARG A 1 93 ? 13.189 1.726 -17.239 1.00 97.25 93 ARG A N 1
ATOM 738 C CA . ARG A 1 93 ? 13.770 0.581 -17.960 1.00 97.25 93 ARG A CA 1
ATOM 739 C C . ARG A 1 93 ? 13.259 0.499 -19.392 1.00 97.25 93 ARG A C 1
ATOM 741 O O . ARG A 1 93 ? 14.063 0.377 -20.308 1.00 97.25 93 ARG A O 1
ATOM 748 N N . ASP A 1 94 ? 11.950 0.630 -19.581 1.00 98.06 94 ASP A N 1
ATOM 749 C CA . ASP A 1 94 ? 11.343 0.614 -20.914 1.00 98.06 94 ASP A CA 1
ATOM 750 C C . ASP A 1 94 ? 11.875 1.769 -21.783 1.00 98.06 94 ASP A C 1
ATOM 752 O O . ASP A 1 94 ? 12.071 1.607 -22.985 1.00 98.06 94 ASP A O 1
ATOM 756 N N . CYS A 1 95 ? 12.131 2.934 -21.178 1.00 98.25 95 CYS A N 1
ATOM 757 C CA . CYS A 1 95 ? 12.753 4.077 -21.840 1.00 98.25 95 CYS A CA 1
ATOM 758 C C . CYS A 1 95 ? 14.188 3.764 -22.283 1.00 98.25 95 CYS A C 1
ATOM 760 O O . CYS A 1 95 ? 14.519 3.978 -23.445 1.00 98.25 95 CYS A O 1
ATOM 762 N N . ALA A 1 96 ? 15.014 3.208 -21.390 1.00 98.44 96 ALA A N 1
ATOM 763 C CA . ALA A 1 96 ? 16.397 2.852 -21.706 1.00 98.44 96 ALA A CA 1
ATOM 764 C C . ALA A 1 96 ? 16.489 1.869 -22.884 1.00 98.44 96 ALA A C 1
ATOM 766 O O . ALA A 1 96 ? 17.251 2.114 -23.813 1.00 98.44 96 ALA A O 1
A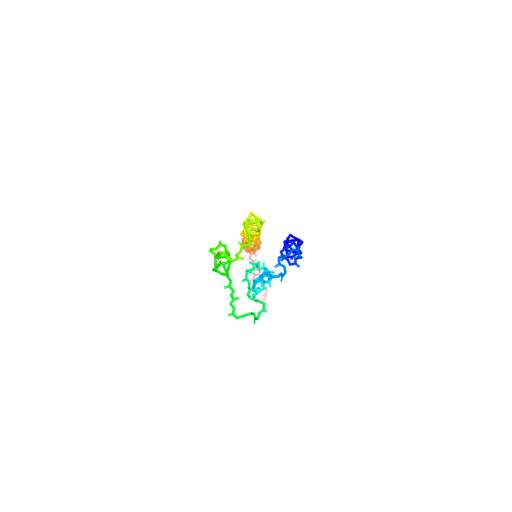TOM 767 N N . VAL A 1 97 ? 15.650 0.825 -22.890 1.00 98.38 97 VAL A N 1
ATOM 768 C CA . VAL A 1 97 ? 15.590 -0.153 -23.993 1.00 98.38 97 VAL A CA 1
ATOM 769 C C . VAL A 1 97 ? 15.235 0.526 -25.317 1.00 98.38 97 VAL A C 1
ATOM 771 O O . VAL A 1 97 ? 15.889 0.300 -26.327 1.00 98.38 97 VAL A O 1
ATOM 774 N N . LYS A 1 98 ? 14.233 1.412 -25.325 1.00 98.31 98 LYS A N 1
ATOM 775 C CA . LYS A 1 98 ? 13.820 2.114 -26.552 1.00 98.31 98 LYS A CA 1
ATOM 776 C C . LYS A 1 98 ? 14.886 3.067 -27.090 1.00 98.31 98 LYS A C 1
ATOM 778 O O . LYS A 1 98 ? 14.959 3.257 -28.301 1.00 98.31 98 LYS A O 1
ATOM 783 N N . LEU A 1 99 ? 15.663 3.697 -26.207 1.00 98.50 99 LEU A N 1
ATOM 784 C CA . LEU A 1 99 ? 16.782 4.551 -26.607 1.00 98.50 99 LEU A CA 1
ATOM 785 C C . LEU A 1 99 ? 17.903 3.716 -27.233 1.00 98.50 99 LEU A C 1
ATOM 787 O O . LEU A 1 99 ? 18.365 4.052 -28.318 1.00 98.50 99 LEU A O 1
ATOM 791 N N . GLU A 1 100 ? 18.265 2.596 -26.605 1.00 98.25 100 GLU A N 1
ATOM 792 C CA . GLU A 1 100 ? 19.256 1.657 -27.144 1.00 98.25 100 GLU A CA 1
ATOM 793 C C . GLU A 1 100 ? 18.835 1.111 -28.517 1.00 98.25 100 GLU A C 1
ATOM 795 O O . GLU A 1 100 ? 19.631 1.108 -29.456 1.00 98.25 100 GLU A O 1
ATOM 800 N N . ASP A 1 101 ? 17.563 0.734 -28.672 1.00 97.94 101 ASP A N 1
ATOM 801 C CA . ASP A 1 101 ? 17.014 0.302 -29.957 1.00 97.94 101 ASP A CA 1
ATOM 802 C C . ASP A 1 101 ? 17.143 1.403 -31.022 1.00 97.94 101 ASP A C 1
ATOM 804 O O . ASP A 1 101 ? 17.560 1.135 -32.153 1.00 97.94 101 ASP A O 1
ATOM 808 N N . ALA A 1 102 ? 16.799 2.650 -30.681 1.00 98.06 102 ALA A N 1
ATOM 809 C CA . ALA A 1 102 ? 16.889 3.783 -31.600 1.00 98.06 102 ALA A CA 1
ATOM 810 C C . ALA A 1 102 ? 18.333 4.024 -32.073 1.00 98.06 102 ALA A C 1
ATOM 812 O O . ALA A 1 102 ? 18.566 4.181 -33.278 1.00 98.06 102 ALA A O 1
ATOM 813 N N . ASP A 1 103 ? 19.296 3.975 -31.151 1.00 97.75 103 ASP A N 1
ATOM 814 C CA . ASP A 1 103 ? 20.720 4.099 -31.461 1.00 97.75 103 ASP A CA 1
ATOM 815 C C . ASP A 1 103 ? 21.200 2.940 -32.349 1.00 97.75 103 ASP A C 1
ATOM 817 O O . ASP A 1 103 ? 21.882 3.158 -33.356 1.00 97.75 103 ASP A O 1
ATOM 821 N N . ALA A 1 104 ? 20.779 1.706 -32.055 1.00 97.00 104 ALA A N 1
ATOM 822 C CA . ALA A 1 104 ? 21.110 0.532 -32.859 1.00 97.00 104 ALA A CA 1
ATOM 823 C C . ALA A 1 104 ? 20.574 0.637 -34.300 1.00 97.00 104 ALA A C 1
ATOM 825 O O . ALA A 1 104 ? 21.278 0.289 -35.257 1.00 97.00 104 ALA A O 1
ATOM 826 N N . TYR A 1 105 ? 19.355 1.156 -34.489 1.00 97.00 105 TYR A N 1
ATOM 827 C CA . TYR A 1 105 ? 18.800 1.405 -35.824 1.00 97.00 105 TYR A CA 1
ATOM 828 C C . TYR A 1 105 ? 19.608 2.445 -36.603 1.00 97.00 105 TYR A C 1
ATOM 830 O O . TYR A 1 105 ? 19.865 2.244 -37.796 1.00 97.00 105 TYR A O 1
ATOM 838 N N . LEU A 1 106 ? 20.021 3.534 -35.947 1.00 95.94 106 LEU A N 1
ATOM 839 C CA . LEU A 1 106 ? 20.836 4.581 -36.560 1.00 95.94 106 LEU A CA 1
ATOM 840 C C . LEU A 1 106 ? 22.205 4.033 -36.987 1.00 95.94 106 LEU A C 1
ATOM 842 O O . LEU A 1 106 ? 22.602 4.188 -38.145 1.00 95.94 106 LEU A O 1
ATOM 846 N N . LEU A 1 107 ? 22.887 3.313 -36.093 1.00 95.62 107 LEU A N 1
ATOM 847 C CA . LEU A 1 107 ? 24.179 2.681 -36.374 1.00 95.62 107 LEU A CA 1
ATOM 848 C C . LEU A 1 107 ? 24.086 1.689 -37.538 1.00 95.62 107 LEU A C 1
ATOM 850 O O . LEU A 1 107 ? 24.919 1.717 -38.443 1.00 95.62 107 LEU A O 1
ATOM 854 N N . ARG A 1 108 ? 23.036 0.861 -37.580 1.00 93.44 108 ARG A N 1
ATOM 855 C CA . ARG A 1 108 ? 22.803 -0.082 -38.684 1.00 93.44 108 ARG A CA 1
ATOM 856 C C . ARG A 1 108 ? 22.616 0.615 -40.032 1.00 93.44 108 ARG A C 1
ATOM 858 O O . ARG A 1 108 ? 22.989 0.050 -41.056 1.00 93.44 108 ARG A O 1
ATOM 865 N N . ARG A 1 109 ? 22.012 1.806 -40.058 1.00 92.88 109 ARG A N 1
ATOM 866 C CA . ARG A 1 109 ? 21.825 2.592 -41.289 1.00 92.88 109 ARG A CA 1
ATOM 867 C C . ARG A 1 109 ? 23.104 3.279 -41.754 1.00 92.88 109 ARG A C 1
ATOM 869 O O . ARG A 1 109 ? 23.285 3.415 -42.959 1.00 92.88 109 ARG A O 1
ATOM 876 N N . HIS A 1 110 ? 23.961 3.701 -40.826 1.00 91.56 110 HIS A N 1
ATOM 877 C CA . HIS A 1 110 ? 25.260 4.300 -41.144 1.00 91.56 110 HIS A CA 1
ATOM 878 C C . HIS A 1 110 ? 26.356 3.277 -41.437 1.00 91.56 110 HIS A C 1
ATOM 880 O O . HIS A 1 110 ? 27.378 3.648 -42.015 1.00 91.56 110 HIS A O 1
ATOM 886 N N . ALA A 1 111 ? 26.163 2.011 -41.059 1.00 83.44 111 ALA A N 1
ATOM 887 C CA . ALA A 1 111 ? 27.081 0.948 -41.421 1.00 83.44 111 ALA A CA 1
ATOM 888 C C . ALA A 1 111 ? 27.249 0.916 -42.954 1.00 83.44 111 ALA A C 1
ATOM 890 O O . ALA A 1 111 ? 26.245 0.870 -43.676 1.00 83.44 111 ALA A O 1
ATOM 891 N N . PRO A 1 112 ? 28.491 0.965 -43.467 1.00 74.38 112 PRO A N 1
ATOM 892 C CA . PRO A 1 112 ? 28.726 0.881 -44.899 1.00 74.38 112 PRO A CA 1
ATOM 893 C C . PRO A 1 112 ? 28.133 -0.428 -45.440 1.00 74.38 112 PRO A C 1
ATOM 895 O O . PRO A 1 112 ? 28.078 -1.422 -44.705 1.00 74.38 112 PRO A O 1
ATOM 898 N N . PRO A 1 113 ? 27.669 -0.456 -46.704 1.00 65.00 113 PRO A N 1
ATOM 899 C CA . PRO A 1 113 ? 27.233 -1.702 -47.314 1.00 65.00 113 PRO A CA 1
ATOM 900 C C . PRO A 1 113 ? 28.365 -2.716 -47.162 1.00 65.00 113 PRO A C 1
ATOM 902 O O . PRO A 1 113 ? 29.502 -2.423 -47.529 1.00 65.00 113 PRO A O 1
ATOM 905 N N . ALA A 1 114 ? 28.060 -3.875 -46.568 1.00 65.06 114 ALA A N 1
ATOM 906 C CA . ALA A 1 114 ? 29.011 -4.975 -46.503 1.00 65.06 114 ALA A CA 1
ATOM 907 C C . ALA A 1 114 ? 29.535 -5.195 -47.921 1.00 65.06 114 ALA A C 1
ATOM 909 O O . ALA A 1 114 ? 28.725 -5.370 -48.836 1.00 65.06 114 ALA A O 1
ATOM 910 N N . ASP A 1 115 ? 30.853 -5.100 -48.087 1.00 55.59 115 ASP A N 1
ATOM 911 C CA . ASP A 1 115 ? 31.522 -5.272 -49.365 1.00 55.59 115 ASP A CA 1
ATOM 912 C C . ASP A 1 115 ? 31.149 -6.655 -49.906 1.00 55.59 115 ASP A C 1
ATOM 914 O O . ASP A 1 115 ? 31.678 -7.684 -49.486 1.00 55.59 115 ASP A O 1
ATOM 918 N N . ARG A 1 116 ? 30.144 -6.698 -50.789 1.00 56.81 116 ARG A N 1
ATOM 919 C CA . ARG A 1 116 ? 29.760 -7.890 -51.547 1.00 56.81 116 ARG A CA 1
ATOM 920 C C . ARG A 1 116 ? 30.746 -8.032 -52.700 1.00 56.81 116 ARG A C 1
ATOM 922 O O . ARG A 1 116 ? 30.354 -8.033 -53.861 1.00 56.81 116 ARG A O 1
ATOM 929 N N . SER A 1 117 ? 32.020 -8.114 -52.353 1.00 56.22 117 SER A N 1
ATOM 930 C CA . SER A 1 117 ? 33.113 -8.322 -53.282 1.00 56.22 117 SER A CA 1
ATOM 931 C C . SER A 1 117 ? 34.081 -9.285 -52.618 1.00 56.22 117 SER A C 1
ATOM 933 O O . SER A 1 117 ? 35.033 -8.880 -51.960 1.00 56.22 117 SER A O 1
ATOM 935 N N . GLN A 1 118 ? 33.839 -10.580 -52.791 1.00 45.50 118 GLN A N 1
ATOM 936 C CA . GLN A 1 118 ? 34.941 -11.492 -53.068 1.00 45.50 118 GLN A CA 1
ATOM 937 C C . GLN A 1 118 ? 34.435 -12.715 -53.853 1.00 45.50 118 GLN A C 1
ATOM 939 O O . GLN A 1 118 ? 33.268 -13.081 -53.697 1.00 45.50 118 GLN A O 1
ATOM 944 N N . PRO A 1 119 ? 35.278 -13.226 -54.769 1.00 55.16 119 PRO A N 1
ATOM 945 C CA . PRO A 1 119 ? 34.924 -14.127 -55.867 1.00 55.16 119 PRO A CA 1
ATOM 946 C C . PRO A 1 119 ? 34.640 -15.571 -55.442 1.00 55.16 119 PRO A C 1
ATOM 948 O O . PRO A 1 119 ? 35.059 -15.968 -54.332 1.00 55.16 119 PRO A O 1
#

Foldseek 3Di:
DVVLVVVLQVVQCDPPNVVDQWTWDWDADPLRFIAIWIAGPVRPDIHCVSLVCLLPDPPNDPVCNVVSVVSVVSRVVVRVVSVVVSVVVVVVVVVVVVVVVVVVVVVVVPPPPDPPDDD

Sequence (119 aa):
MDLAQQRILAQANQYPFLLLPIHLALQNTGAGTGFLRWRRHDRSAMGVALWRELMESAATPHNFLEDLHAIEVQRVVINMQVSLLHTLGRQARDCAVKLEDADAYLLRRHAPPADRSQP